Protein AF-A0A6U6EDE9-F1 (afdb_monomer)

Organism: NCBI:txid265563

InterPro domains:
  IPR000719 Protein kinase domain [PS50011] (1-138)
  IPR011009 Protein kinase-like domain superfamily [SSF56112] (24-137)

Sequence (138 aa):
MDYVVPTNPVIKAEELHDEDGVDNKNGMSPAEKLDLALTAAEGLAELHGFEDGVIVHDDIDLGQFLRTPSGQVKLNDFNRAKPMLWDPEEQKYCKYYNGGIGGKVRAPEEYTDPPGVLNEKMDIFAMGNMFYGILTGL

Secondary structure (DSSP, 8-state):
-----TT-S---GGGS--TTS----S---HHHHHHHHHHHHHHHHHHHT-TT--EE-S--SGGGEEE-TTS-EEE--GGG-EEPPEETTTTEEPPB--SS---SS--GGGG-SS---B-THHHHHHHHHHHHHHHH--

Radius of gyration: 16.73 Å; Cα contacts (8 Å, |Δi|>4): 186; chains: 1; bounding box: 44×26×52 Å

Nearest PDB structures (foldseek):
  8peh-assembly1_B  TM=8.544E-01  e=6.305E-05  Lotus japonicus
  8s79-assembly2_B  TM=8.894E-01  e=3.560E-04  Lotus japonicus
  6cth-assembly1_A  TM=8.640E-01  e=5.229E-04  Theobroma cacao
  6ziw-assembly1_I  TM=8.841E-01  e=1.203E-03  Homo sapiens
  6ruu-assembly1_B  TM=7.620E-01  e=3.147E-03  Homo sapiens

Solvent-accessible surface area (backbone atoms only — not comparable to full-atom values): 8324 Å² total; per-residue (Å²): 134,82,77,65,52,70,54,77,76,79,47,51,84,85,70,42,74,40,89,92,45,92,42,56,69,47,81,66,52,74,67,56,44,48,51,51,53,49,50,51,54,53,52,49,48,50,33,54,60,33,91,92,41,41,34,29,52,74,66,52,46,63,81,29,42,45,56,45,97,90,66,51,73,42,86,54,77,64,87,60,42,41,73,46,50,75,34,85,88,78,73,43,70,50,58,46,83,80,83,83,84,82,72,93,42,66,36,72,51,73,74,39,86,79,67,40,75,40,61,61,64,42,40,56,44,6,45,52,48,36,50,49,24,65,68,50,28,80

Mean predicted aligned error: 6.65 Å

Foldseek 3Di:
DDWDLLQPPPADPVRQPQPVHQRADSPDDPVLLVQQLVQLVVVLCCQCVPPVFRKAQQDDASNQWTQDPVRHIHGHDSVQIDTFDADPVVRDTFFDADPDDDDDQFDPQNVDVVRRRDDNCRSVSSSVVRSVCSRRSD

pLDDT: mean 83.65, std 15.18, range [26.14, 98.19]

Structure (mmCIF, N/CA/C/O backbone):
data_AF-A0A6U6EDE9-F1
#
_entry.id   AF-A0A6U6EDE9-F1
#
loop_
_atom_site.group_PDB
_atom_site.id
_atom_site.type_symbol
_atom_site.label_atom_id
_atom_site.label_alt_id
_atom_site.label_comp_id
_atom_site.label_asym_id
_atom_site.label_entity_id
_atom_site.label_seq_id
_atom_site.pdbx_PDB_ins_code
_atom_site.Cartn_x
_atom_site.Cartn_y
_atom_site.Cartn_z
_atom_site.occupancy
_atom_site.B_iso_or_equiv
_atom_site.auth_seq_id
_atom_site.auth_comp_id
_atom_site.auth_asym_id
_atom_site.auth_atom_id
_atom_site.pdbx_PDB_model_num
ATOM 1 N N . MET A 1 1 ? -23.014 10.004 0.594 1.00 31.19 1 MET A N 1
ATOM 2 C CA . MET A 1 1 ? -22.042 8.901 0.458 1.00 31.19 1 MET A CA 1
ATOM 3 C C . MET A 1 1 ? -20.916 9.293 1.374 1.00 31.19 1 MET A C 1
ATOM 5 O O . MET A 1 1 ? -20.176 10.203 1.027 1.00 31.19 1 MET A O 1
ATOM 9 N N . ASP A 1 2 ? -20.886 8.705 2.561 1.00 26.14 2 ASP A N 1
ATOM 10 C CA . ASP A 1 2 ? -19.931 9.093 3.590 1.00 26.14 2 ASP A CA 1
ATOM 11 C C . ASP A 1 2 ? -18.756 8.126 3.493 1.00 26.14 2 ASP A C 1
ATOM 13 O O . ASP A 1 2 ? -18.860 6.956 3.857 1.00 26.14 2 ASP A O 1
ATOM 17 N N . TYR A 1 3 ? -17.665 8.597 2.895 1.00 33.06 3 TYR A N 1
ATOM 18 C CA . TYR A 1 3 ? -16.394 7.890 2.921 1.00 33.06 3 TYR A CA 1
ATOM 19 C C . TYR A 1 3 ? -15.783 8.130 4.301 1.00 33.06 3 TYR A C 1
ATOM 21 O O . TYR A 1 3 ? -15.403 9.253 4.628 1.00 33.06 3 TYR A O 1
ATOM 29 N N . VAL A 1 4 ? -15.746 7.094 5.135 1.00 36.97 4 VAL A N 1
ATOM 30 C CA . VAL A 1 4 ? -15.094 7.161 6.445 1.00 36.97 4 VAL A CA 1
ATOM 31 C C . VAL A 1 4 ? -13.633 6.788 6.243 1.00 36.97 4 VAL A C 1
ATOM 33 O O . VAL A 1 4 ? -13.322 5.629 5.979 1.00 36.97 4 VAL A O 1
ATOM 36 N N . VAL A 1 5 ? -12.746 7.778 6.346 1.00 47.03 5 VAL A N 1
ATOM 37 C CA . VAL A 1 5 ? -11.315 7.521 6.534 1.00 47.03 5 VAL A CA 1
ATOM 38 C C . VAL A 1 5 ? -11.170 6.878 7.918 1.00 47.03 5 VAL A C 1
ATOM 40 O O . VAL A 1 5 ? -11.650 7.481 8.882 1.00 47.03 5 VAL A O 1
ATOM 43 N N . PRO A 1 6 ? -10.555 5.686 8.049 1.00 47.34 6 PRO A N 1
ATOM 44 C CA . PRO A 1 6 ? -10.531 4.925 9.304 1.00 47.34 6 PRO A CA 1
ATOM 45 C C . PRO A 1 6 ? -9.938 5.655 10.525 1.00 47.34 6 PRO A C 1
ATOM 47 O O . PRO A 1 6 ? -10.086 5.176 11.643 1.00 47.34 6 PRO A O 1
ATOM 50 N N . THR A 1 7 ? -9.277 6.799 10.332 1.00 50.44 7 THR A N 1
ATOM 51 C CA . THR A 1 7 ? -8.484 7.506 11.352 1.00 50.44 7 THR A CA 1
ATOM 52 C C . THR A 1 7 ? -8.862 8.978 11.541 1.00 50.44 7 THR A C 1
ATOM 54 O O . THR A 1 7 ? -8.003 9.799 11.842 1.00 50.44 7 THR A O 1
ATOM 57 N N . ASN A 1 8 ? -10.127 9.369 11.348 1.00 48.78 8 ASN A N 1
ATOM 58 C CA . ASN A 1 8 ? -10.558 10.745 11.641 1.00 48.78 8 ASN A CA 1
ATOM 59 C C . ASN A 1 8 ? -11.332 10.826 12.976 1.00 48.78 8 ASN A C 1
ATOM 61 O O . ASN A 1 8 ? -12.399 10.211 13.065 1.00 48.78 8 ASN A O 1
ATOM 65 N N . PRO A 1 9 ? -10.878 11.608 13.983 1.00 53.94 9 PRO A N 1
ATOM 66 C CA . PRO A 1 9 ? -9.697 12.489 13.999 1.00 53.94 9 PRO A CA 1
ATOM 67 C C . PRO A 1 9 ? -8.366 11.738 14.071 1.00 53.94 9 PRO A C 1
ATOM 69 O O . PRO A 1 9 ? -8.308 10.654 14.631 1.00 53.94 9 PRO A O 1
ATOM 72 N N . VAL A 1 10 ? -7.306 12.347 13.520 1.00 59.50 10 VAL A N 1
ATOM 73 C CA . VAL A 1 10 ? -5.921 11.868 13.662 1.00 59.50 10 VAL A CA 1
ATOM 74 C C . VAL A 1 10 ? -5.518 12.053 15.119 1.00 59.50 10 VAL A C 1
ATOM 76 O O . VAL A 1 10 ? -5.407 13.190 15.583 1.00 59.50 10 VAL A O 1
ATOM 79 N N . ILE A 1 11 ? -5.333 10.944 15.821 1.00 63.22 11 ILE A N 1
ATOM 80 C CA . ILE A 1 11 ? -5.032 10.911 17.251 1.00 63.22 11 ILE A CA 1
ATOM 81 C C . ILE A 1 11 ? -3.521 10.976 17.414 1.00 63.22 11 ILE A C 1
ATOM 83 O O . ILE A 1 11 ? -2.770 10.344 16.672 1.00 63.22 11 ILE A O 1
ATOM 87 N N . LYS A 1 12 ? -3.046 11.805 18.338 1.00 67.94 12 LYS A N 1
ATOM 88 C CA . LYS A 1 12 ? -1.612 11.900 18.618 1.00 67.94 12 LYS A CA 1
ATOM 89 C C . LYS A 1 12 ? -1.166 10.746 19.509 1.00 67.94 12 LYS A C 1
ATOM 91 O O . LYS A 1 12 ? -1.952 10.218 20.289 1.00 67.94 12 LYS A O 1
ATOM 96 N N . ALA A 1 13 ? 0.123 10.410 19.458 1.00 68.56 13 ALA A N 1
ATOM 97 C CA . ALA A 1 13 ? 0.716 9.401 20.340 1.00 68.56 13 ALA A CA 1
ATOM 98 C C . ALA A 1 13 ? 0.399 9.664 21.821 1.00 68.56 13 ALA A C 1
ATOM 100 O O . ALA A 1 13 ? 0.076 8.742 22.559 1.00 68.56 13 ALA A O 1
ATOM 101 N N . GLU A 1 14 ? 0.401 10.932 22.239 1.00 71.75 14 GLU A N 1
ATOM 102 C CA . GLU A 1 14 ? 0.127 11.321 23.626 1.00 71.75 14 GLU A CA 1
ATOM 103 C C . GLU A 1 14 ? -1.353 11.165 24.029 1.00 71.75 14 GLU A C 1
ATOM 105 O O . GLU A 1 14 ? -1.677 11.199 25.215 1.00 71.75 14 GLU A O 1
ATOM 110 N N . GLU A 1 15 ? -2.252 11.009 23.055 1.00 70.44 15 GLU A N 1
ATOM 111 C CA . GLU A 1 15 ? -3.704 10.889 23.239 1.00 70.44 15 GLU A CA 1
ATOM 112 C C . GLU A 1 15 ? -4.173 9.421 23.282 1.00 70.44 15 GLU A C 1
ATOM 114 O O . GLU A 1 15 ? -5.347 9.159 23.560 1.00 70.44 15 GLU A O 1
ATOM 119 N N . LEU A 1 16 ? -3.275 8.454 23.039 1.00 68.88 16 LEU A N 1
ATOM 120 C CA . LEU A 1 16 ? -3.589 7.034 23.217 1.00 68.88 16 LEU A CA 1
ATOM 121 C C . LEU A 1 16 ? -3.835 6.693 24.686 1.00 68.88 16 LEU A C 1
ATOM 123 O O . LEU A 1 16 ? -4.716 5.891 24.964 1.00 68.88 16 LEU A O 1
ATOM 127 N N . HIS A 1 17 ? -3.114 7.338 25.612 1.00 72.06 17 HIS A N 1
ATOM 128 C CA . HIS A 1 17 ? -3.173 7.048 27.051 1.00 72.06 17 HIS A CA 1
ATOM 129 C C . HIS A 1 17 ? -2.964 5.551 27.374 1.00 72.06 17 HIS A C 1
ATOM 131 O O . HIS A 1 17 ? -3.607 5.006 28.267 1.00 72.06 17 HIS A O 1
ATOM 137 N N . ASP A 1 18 ? -2.056 4.886 26.655 1.00 72.06 18 ASP A N 1
ATOM 138 C CA . ASP A 1 18 ? -1.835 3.435 26.669 1.00 72.06 18 ASP A CA 1
ATOM 139 C C . ASP A 1 18 ? -0.738 2.968 27.651 1.00 72.06 18 ASP A C 1
ATOM 141 O O . ASP A 1 18 ? -0.182 1.878 27.500 1.00 72.06 18 ASP A O 1
ATOM 145 N N . GLU A 1 19 ? -0.442 3.764 28.690 1.00 76.50 19 GLU A N 1
ATOM 146 C CA . GLU A 1 19 ? 0.614 3.486 29.685 1.00 76.50 19 GLU A CA 1
ATOM 147 C C . GLU A 1 19 ? 0.437 2.125 30.388 1.00 76.50 19 GLU A C 1
ATOM 149 O O . GLU A 1 19 ? 1.420 1.440 30.681 1.00 76.50 19 GLU A O 1
ATOM 154 N N . ASP A 1 20 ? -0.816 1.713 30.608 1.00 78.38 20 ASP A N 1
ATOM 155 C CA . ASP A 1 20 ? -1.188 0.460 31.278 1.00 78.38 20 ASP A CA 1
ATOM 156 C C . ASP A 1 20 ? -1.596 -0.663 30.295 1.00 78.38 20 ASP A C 1
ATOM 158 O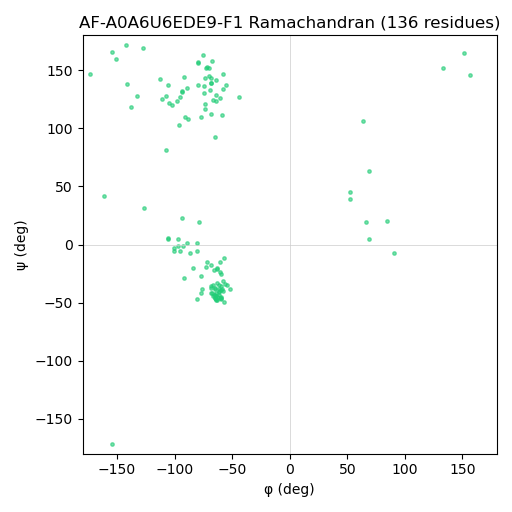 O . ASP A 1 20 ? -1.891 -1.789 30.712 1.00 78.38 20 ASP A O 1
ATOM 162 N N . GLY A 1 21 ? -1.625 -0.384 28.986 1.00 70.12 21 GLY A N 1
ATOM 163 C CA . GLY A 1 21 ? -2.029 -1.323 27.937 1.00 70.12 21 GLY A CA 1
ATOM 164 C C . GLY A 1 21 ? -2.637 -0.643 26.708 1.00 70.12 21 GLY A C 1
ATOM 165 O O . GLY A 1 21 ? -3.036 0.512 26.765 1.00 70.12 21 GLY A O 1
ATOM 166 N N . VAL A 1 22 ? -2.743 -1.379 25.593 1.00 69.69 22 VAL A N 1
ATOM 167 C CA . VAL A 1 22 ? -3.234 -0.845 24.307 1.00 69.69 22 VAL A CA 1
ATOM 168 C C . VAL A 1 22 ? -4.658 -0.291 24.441 1.00 69.69 22 VAL A C 1
ATOM 170 O O . VAL A 1 22 ? -5.618 -1.053 24.567 1.00 69.69 22 VAL A O 1
ATOM 173 N N . ASP A 1 23 ? -4.791 1.027 24.329 1.00 71.31 23 ASP A N 1
ATOM 174 C CA . ASP A 1 23 ? -6.061 1.753 24.314 1.00 71.31 23 ASP A CA 1
ATOM 175 C C . ASP A 1 23 ? -6.338 2.257 22.892 1.00 71.31 23 ASP A C 1
ATOM 177 O O . ASP A 1 23 ? -6.031 3.384 22.505 1.00 71.31 23 ASP A O 1
ATOM 181 N N . ASN A 1 24 ? -6.859 1.351 22.060 1.00 72.50 24 ASN A N 1
ATOM 182 C CA . ASN A 1 24 ? -7.076 1.640 20.652 1.00 72.50 24 ASN A CA 1
ATOM 183 C C . ASN A 1 24 ? -8.268 2.587 20.450 1.00 72.50 24 ASN A C 1
ATOM 185 O O . ASN A 1 24 ? -9.416 2.250 20.752 1.00 72.50 24 ASN A O 1
ATOM 189 N N . LYS A 1 25 ? -7.990 3.738 19.839 1.00 70.81 25 LYS A N 1
ATOM 190 C CA . LYS A 1 25 ? -8.957 4.822 19.662 1.00 70.81 25 LYS A CA 1
ATOM 191 C C . LYS A 1 25 ? -9.662 4.874 18.299 1.00 70.81 25 LYS A C 1
ATOM 193 O O . LYS A 1 25 ? -10.527 5.724 18.111 1.00 70.81 25 LYS A O 1
ATOM 198 N N . ASN A 1 26 ? -9.354 3.976 17.358 1.00 76.75 26 ASN A N 1
ATOM 199 C CA . ASN A 1 26 ? -9.949 4.010 16.011 1.00 76.75 26 ASN A CA 1
ATOM 200 C C . ASN A 1 26 ? -11.358 3.394 15.927 1.00 76.75 26 ASN A C 1
ATOM 202 O O . ASN A 1 26 ? -11.999 3.447 14.880 1.00 76.75 26 ASN A O 1
ATOM 206 N N . GLY A 1 27 ? -11.857 2.803 17.018 1.00 79.56 27 GLY A N 1
ATOM 207 C CA . GLY A 1 27 ? -13.216 2.258 17.096 1.00 79.56 27 GLY A CA 1
ATOM 208 C C . GLY A 1 27 ? -13.467 1.013 16.236 1.00 79.56 27 GLY A C 1
ATOM 209 O O . GLY A 1 27 ? -14.598 0.531 16.201 1.00 79.56 27 GLY A O 1
ATOM 210 N N . MET A 1 28 ? -12.445 0.465 15.569 1.00 83.19 28 MET A N 1
ATOM 211 C CA . MET A 1 28 ? -12.576 -0.742 14.755 1.00 83.19 28 MET A CA 1
ATOM 212 C C . MET A 1 28 ? -12.575 -1.996 15.633 1.00 83.19 28 MET A C 1
ATOM 214 O O . MET A 1 28 ? -11.737 -2.166 16.528 1.00 83.19 28 MET A O 1
ATOM 218 N N . SER A 1 29 ? -13.470 -2.935 15.329 1.00 87.69 29 SER A N 1
ATOM 219 C CA . SER A 1 29 ? -13.418 -4.277 15.911 1.00 87.69 29 SER A CA 1
ATOM 220 C C . SER A 1 29 ? -12.181 -5.053 15.421 1.00 87.69 29 SER A C 1
ATOM 222 O O . SER A 1 29 ? -11.654 -4.764 14.344 1.00 87.69 29 SER A O 1
ATOM 224 N N . PRO A 1 30 ? -11.716 -6.091 16.146 1.00 89.69 30 PRO A N 1
ATOM 225 C CA . PRO A 1 30 ? -10.622 -6.942 15.668 1.00 89.69 30 PRO A CA 1
ATOM 226 C C . PRO A 1 30 ? -10.866 -7.543 14.276 1.00 89.69 30 PRO A C 1
ATOM 228 O O . PRO A 1 30 ? -9.932 -7.672 13.491 1.00 89.69 30 PRO A O 1
ATOM 231 N N . ALA A 1 31 ? -12.122 -7.871 13.956 1.00 91.38 31 ALA A N 1
ATOM 232 C CA . ALA A 1 31 ? -12.498 -8.396 12.647 1.00 91.38 31 ALA A CA 1
ATOM 233 C C . ALA A 1 31 ? -12.335 -7.348 11.536 1.00 91.38 31 ALA A C 1
ATOM 235 O O . ALA A 1 31 ? -11.803 -7.666 10.481 1.00 91.38 31 ALA A O 1
ATOM 236 N N . GLU A 1 32 ? -12.728 -6.096 11.780 1.00 88.25 32 GLU A N 1
ATOM 237 C CA . GLU A 1 32 ? -12.558 -5.011 10.802 1.00 88.25 32 GLU A CA 1
ATOM 238 C C . GLU A 1 32 ? -11.089 -4.650 10.585 1.00 88.25 32 GLU A C 1
ATOM 240 O O . GLU A 1 32 ? -10.684 -4.356 9.464 1.00 88.25 32 GLU A O 1
ATOM 245 N N . LYS A 1 33 ? -10.276 -4.706 11.646 1.00 89.62 33 LYS A N 1
ATOM 246 C CA . LYS A 1 33 ? -8.822 -4.520 11.547 1.00 89.62 33 LYS A CA 1
ATOM 247 C C . LYS A 1 33 ? -8.186 -5.597 10.677 1.00 89.62 33 LYS A C 1
ATOM 249 O O . LYS A 1 33 ? -7.361 -5.284 9.824 1.00 89.62 33 LYS A O 1
ATOM 254 N N . LEU A 1 34 ? -8.586 -6.852 10.888 1.00 93.25 34 LEU A N 1
ATOM 255 C CA . LEU A 1 34 ? -8.112 -7.980 10.095 1.00 93.25 34 LEU A CA 1
ATOM 256 C C . LEU A 1 34 ? -8.558 -7.872 8.632 1.00 93.25 34 LEU A C 1
ATOM 258 O O . LEU A 1 34 ? -7.737 -8.089 7.752 1.00 93.25 34 LEU A O 1
ATOM 262 N N . ASP A 1 35 ? -9.815 -7.504 8.377 1.00 91.88 35 ASP A N 1
ATOM 263 C CA . ASP A 1 35 ? -10.362 -7.324 7.024 1.00 91.88 35 ASP A CA 1
ATOM 264 C C . ASP A 1 35 ? -9.600 -6.245 6.236 1.00 91.88 35 ASP A C 1
ATOM 266 O O . ASP A 1 35 ? -9.175 -6.473 5.102 1.00 91.88 35 ASP A O 1
ATOM 270 N N . LEU A 1 36 ? -9.334 -5.094 6.865 1.00 91.69 36 LEU A N 1
ATOM 271 C CA . LEU A 1 36 ? -8.544 -4.015 6.267 1.00 91.69 36 LEU A CA 1
ATOM 272 C C . LEU A 1 36 ? -7.087 -4.435 6.018 1.00 91.69 36 LEU A C 1
ATOM 274 O O . LEU A 1 36 ? -6.558 -4.198 4.932 1.00 91.69 36 LEU A O 1
ATOM 278 N N . ALA A 1 37 ? -6.444 -5.076 6.998 1.00 94.12 37 ALA A N 1
ATOM 279 C CA . ALA A 1 37 ? -5.062 -5.530 6.863 1.00 94.12 37 ALA A CA 1
ATOM 280 C C . ALA A 1 37 ? -4.907 -6.600 5.770 1.00 94.12 37 ALA A C 1
ATOM 282 O O . ALA A 1 37 ? -3.968 -6.541 4.976 1.00 94.12 37 ALA A O 1
ATOM 283 N N . LEU A 1 38 ? -5.849 -7.545 5.701 1.00 95.75 38 LEU A N 1
ATOM 284 C CA . LEU A 1 38 ? -5.889 -8.573 4.667 1.00 95.75 38 LEU A CA 1
ATOM 285 C C . LEU A 1 38 ? -6.097 -7.949 3.286 1.00 95.75 38 LEU A C 1
ATOM 287 O O . LEU A 1 38 ? -5.324 -8.233 2.379 1.00 95.75 38 LEU A O 1
ATOM 291 N N . THR A 1 39 ? -7.064 -7.039 3.150 1.00 94.31 39 THR A N 1
ATOM 292 C CA . THR A 1 39 ? -7.335 -6.344 1.882 1.00 94.31 39 THR A CA 1
ATOM 293 C C . THR A 1 39 ? -6.108 -5.580 1.378 1.00 94.31 39 THR A C 1
ATOM 295 O O . THR A 1 39 ? -5.824 -5.585 0.182 1.00 94.31 39 THR A O 1
ATOM 298 N N . ALA A 1 40 ? -5.356 -4.930 2.272 1.00 94.12 40 ALA A N 1
ATOM 299 C CA . ALA A 1 40 ? -4.116 -4.251 1.906 1.00 94.12 40 ALA A CA 1
ATOM 300 C C . ALA A 1 40 ? -3.041 -5.228 1.413 1.00 94.12 40 ALA A C 1
ATOM 302 O O . ALA A 1 40 ? -2.430 -4.991 0.372 1.00 94.12 40 ALA A O 1
ATOM 303 N N . ALA A 1 41 ? -2.848 -6.342 2.125 1.00 97.00 41 ALA A N 1
ATOM 304 C CA . ALA A 1 41 ? -1.877 -7.360 1.744 1.00 97.00 41 ALA A CA 1
ATOM 305 C C . ALA A 1 41 ? -2.233 -8.029 0.406 1.00 97.00 41 ALA A C 1
ATOM 307 O O . ALA A 1 41 ? -1.361 -8.188 -0.443 1.00 97.00 41 ALA A O 1
ATOM 308 N N . GLU A 1 42 ? -3.502 -8.385 0.196 1.00 97.69 42 GLU A N 1
ATOM 309 C CA . GLU A 1 42 ? -3.990 -8.976 -1.055 1.00 97.69 42 GLU A CA 1
ATOM 310 C C . GLU A 1 42 ? -3.896 -7.987 -2.220 1.00 97.69 42 GLU A C 1
ATOM 312 O O . GLU A 1 42 ? -3.422 -8.351 -3.292 1.00 97.69 42 GLU A O 1
ATOM 317 N N . GLY A 1 43 ? -4.274 -6.723 -2.003 1.00 96.94 43 GLY A N 1
ATOM 318 C CA . GLY A 1 43 ? -4.149 -5.675 -3.015 1.00 96.94 43 GLY A CA 1
ATOM 319 C C . GLY A 1 43 ? -2.701 -5.466 -3.456 1.00 96.94 43 GLY A C 1
ATOM 320 O O . GLY A 1 43 ? -2.427 -5.418 -4.651 1.00 96.94 43 GLY A O 1
ATOM 321 N N . LEU A 1 44 ? -1.758 -5.403 -2.513 1.00 97.88 44 LEU A N 1
ATOM 322 C CA . LEU A 1 44 ? -0.335 -5.303 -2.844 1.00 97.88 44 LEU A CA 1
ATOM 323 C C . LEU A 1 44 ? 0.211 -6.575 -3.492 1.00 97.88 44 LEU A C 1
ATOM 325 O O . LEU A 1 44 ? 1.012 -6.475 -4.416 1.00 97.88 44 LEU A O 1
ATOM 329 N N . ALA A 1 45 ? -0.230 -7.757 -3.058 1.00 98.19 45 ALA A N 1
ATOM 330 C CA . ALA A 1 45 ? 0.156 -9.014 -3.690 1.00 98.19 45 ALA A CA 1
ATOM 331 C C . ALA A 1 45 ? -0.292 -9.070 -5.159 1.00 98.19 45 ALA A C 1
ATOM 333 O O . ALA A 1 45 ? 0.488 -9.506 -6.003 1.00 98.19 45 ALA A O 1
ATOM 334 N N . GLU A 1 46 ? -1.494 -8.578 -5.470 1.00 97.94 46 GLU A N 1
ATOM 335 C CA . GLU A 1 46 ? -1.995 -8.473 -6.843 1.00 97.94 46 GLU A CA 1
ATOM 336 C C . GLU A 1 46 ? -1.143 -7.508 -7.681 1.00 97.94 46 GLU A C 1
ATOM 338 O O . GLU A 1 46 ? -0.716 -7.854 -8.777 1.00 97.94 46 GLU A O 1
ATOM 343 N N . LEU A 1 47 ? -0.827 -6.316 -7.157 1.00 98.06 47 LEU A N 1
ATOM 344 C CA . LEU A 1 47 ? -0.012 -5.326 -7.875 1.00 98.06 47 LEU A CA 1
ATOM 345 C C . LEU A 1 47 ? 1.433 -5.793 -8.088 1.00 98.06 47 LEU A C 1
ATOM 347 O O . LEU A 1 47 ? 1.996 -5.640 -9.173 1.00 98.06 47 LEU A O 1
ATOM 351 N N . HIS A 1 48 ? 2.051 -6.363 -7.054 1.00 98.06 48 HIS A N 1
ATOM 352 C CA . HIS A 1 48 ? 3.449 -6.796 -7.094 1.00 98.06 48 HIS A CA 1
ATOM 353 C C . HIS A 1 48 ? 3.623 -8.113 -7.853 1.00 98.06 48 HIS A C 1
ATOM 355 O O . HIS A 1 48 ? 4.703 -8.373 -8.377 1.00 98.06 48 HIS A O 1
ATOM 361 N N . GLY A 1 49 ? 2.584 -8.949 -7.887 1.00 97.00 49 GLY A N 1
ATOM 362 C CA . GLY A 1 49 ? 2.550 -10.235 -8.579 1.00 97.00 49 GLY A CA 1
ATOM 363 C C . GLY A 1 49 ? 1.916 -10.190 -9.969 1.00 97.00 49 GLY A C 1
ATOM 364 O O . GLY A 1 49 ? 1.752 -11.251 -10.570 1.00 97.00 49 GLY A O 1
ATOM 365 N N . PHE A 1 50 ? 1.550 -9.006 -10.467 1.00 97.00 50 PHE A N 1
ATOM 366 C CA . PHE A 1 50 ? 0.870 -8.856 -11.748 1.00 97.00 50 PHE A CA 1
ATOM 367 C C . PHE A 1 50 ? 1.699 -9.446 -12.900 1.00 97.00 50 PHE A C 1
ATOM 369 O O . PHE A 1 50 ? 2.909 -9.225 -13.001 1.00 97.00 50 PHE A O 1
ATOM 376 N N . GLU A 1 51 ? 1.041 -10.223 -13.765 1.00 94.06 51 GLU A N 1
ATOM 377 C CA . GLU A 1 51 ? 1.712 -11.112 -14.724 1.00 94.06 51 GLU A CA 1
ATOM 378 C C . GLU A 1 51 ? 2.579 -10.376 -15.756 1.00 94.06 51 GLU A C 1
ATOM 380 O O . GLU A 1 51 ? 3.642 -10.871 -16.132 1.00 94.06 51 GLU A O 1
ATOM 385 N N . ASP A 1 52 ? 2.165 -9.171 -16.153 1.00 93.06 52 ASP A N 1
ATOM 386 C CA . ASP A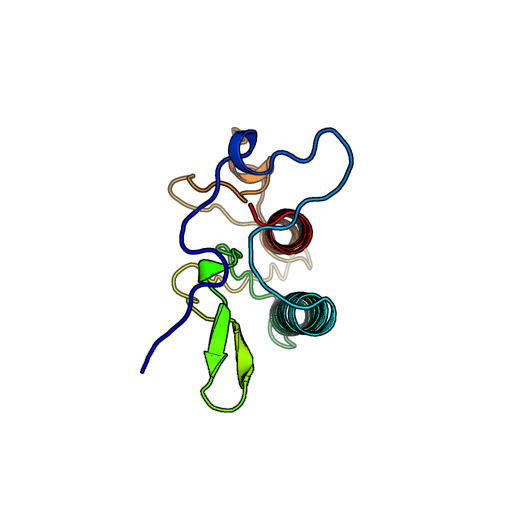 1 52 ? 2.851 -8.371 -17.173 1.00 93.06 52 ASP A CA 1
ATOM 387 C C . ASP A 1 52 ? 3.887 -7.395 -16.593 1.00 93.06 52 ASP A C 1
ATOM 389 O O . ASP A 1 52 ? 4.538 -6.657 -17.339 1.00 93.06 52 ASP A O 1
ATOM 393 N N . GLY A 1 53 ? 4.049 -7.345 -15.270 1.00 93.94 53 GLY A N 1
ATOM 394 C CA . GLY A 1 53 ? 4.983 -6.412 -14.655 1.00 93.94 53 GLY A CA 1
ATOM 395 C C . GLY A 1 53 ? 4.658 -6.074 -13.212 1.00 93.94 53 GLY A C 1
ATOM 396 O O . GLY A 1 53 ? 3.499 -5.903 -12.856 1.00 93.94 53 GLY A O 1
ATOM 397 N N . VAL A 1 54 ? 5.692 -5.866 -12.397 1.00 97.31 54 VAL A N 1
ATOM 398 C CA . VAL A 1 54 ? 5.529 -5.356 -11.028 1.00 97.31 54 VAL A CA 1
ATOM 399 C C . VAL A 1 54 ? 4.958 -3.938 -11.073 1.00 97.31 54 VAL A C 1
ATOM 401 O O . VAL A 1 54 ? 5.557 -3.042 -11.670 1.00 97.31 54 VAL A O 1
ATOM 404 N N . ILE A 1 55 ? 3.830 -3.716 -10.403 1.00 97.56 55 ILE A N 1
ATOM 405 C CA . ILE A 1 55 ? 3.225 -2.394 -10.227 1.00 97.56 55 ILE A CA 1
ATOM 406 C C . ILE A 1 55 ? 3.478 -1.940 -8.791 1.00 97.56 55 ILE A C 1
ATOM 408 O O . ILE A 1 55 ? 3.071 -2.607 -7.849 1.00 97.56 55 ILE A O 1
ATOM 412 N N . VAL A 1 56 ? 4.130 -0.793 -8.612 1.00 96.50 56 VAL A N 1
ATOM 413 C CA . VAL A 1 56 ? 4.313 -0.164 -7.295 1.00 96.50 56 VAL A CA 1
ATOM 414 C C . VAL A 1 56 ? 3.194 0.845 -7.071 1.00 96.50 56 VAL A C 1
ATOM 416 O O . VAL A 1 56 ? 2.922 1.638 -7.972 1.00 96.50 56 VAL A O 1
ATOM 419 N N . HIS A 1 57 ? 2.539 0.832 -5.909 1.00 96.19 57 HIS A N 1
ATOM 420 C CA . HIS A 1 57 ? 1.485 1.798 -5.582 1.00 96.19 57 HIS A CA 1
ATOM 421 C C . HIS A 1 57 ? 2.066 3.165 -5.200 1.00 96.19 57 HIS A C 1
ATOM 423 O O . HIS A 1 57 ? 1.561 4.193 -5.648 1.00 96.19 57 HIS A O 1
ATOM 429 N N . ASP A 1 58 ? 3.147 3.172 -4.409 1.00 93.62 58 ASP A N 1
ATOM 430 C CA . ASP A 1 58 ? 3.956 4.352 -4.059 1.00 93.62 58 ASP A CA 1
ATOM 431 C C . ASP A 1 58 ? 3.231 5.407 -3.189 1.00 93.62 58 ASP A C 1
ATOM 433 O O . ASP A 1 58 ? 3.627 6.581 -3.109 1.00 93.62 58 ASP A O 1
ATOM 437 N N . ASP A 1 59 ? 2.148 4.986 -2.528 1.00 91.94 59 ASP A N 1
ATOM 438 C CA . ASP A 1 59 ? 1.372 5.828 -1.605 1.00 91.94 59 ASP A CA 1
ATOM 439 C C . ASP A 1 59 ? 0.488 5.021 -0.642 1.00 91.94 59 ASP A C 1
ATOM 441 O O . ASP A 1 59 ? -0.677 5.332 -0.438 1.00 91.94 59 ASP A O 1
ATOM 445 N N . ILE A 1 60 ? 0.993 3.922 -0.082 1.00 93.44 60 ILE A N 1
ATOM 446 C CA . ILE A 1 60 ? 0.192 3.099 0.836 1.00 93.44 60 ILE A CA 1
ATOM 447 C C . ILE A 1 60 ? 0.025 3.792 2.191 1.00 93.44 60 ILE A C 1
ATOM 449 O O . ILE A 1 60 ? 0.992 3.967 2.923 1.00 93.44 60 ILE A O 1
ATOM 453 N N . ASP A 1 61 ? -1.218 4.127 2.536 1.00 89.31 61 ASP A N 1
ATOM 454 C CA . ASP A 1 61 ? -1.652 4.648 3.838 1.00 89.31 61 ASP A CA 1
ATOM 455 C C . ASP A 1 61 ? -3.147 4.313 4.052 1.00 89.31 61 ASP A C 1
ATOM 457 O O . ASP A 1 61 ? -3.862 3.976 3.105 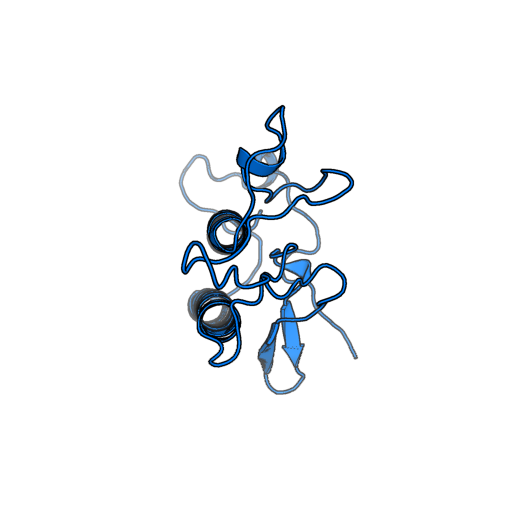1.00 89.31 61 ASP A O 1
ATOM 461 N N . LEU A 1 62 ? -3.659 4.444 5.278 1.00 86.88 62 LEU A N 1
ATOM 462 C CA . LEU A 1 62 ? -5.063 4.211 5.639 1.00 86.88 62 LEU A CA 1
ATOM 463 C C . LEU A 1 62 ? -6.039 5.089 4.853 1.00 86.88 62 LEU A C 1
ATOM 465 O O . LEU A 1 62 ? -7.155 4.657 4.563 1.00 86.88 62 LEU A O 1
ATOM 469 N N . GLY A 1 63 ? -5.614 6.297 4.474 1.00 86.38 63 GLY A N 1
ATOM 470 C CA . GLY A 1 63 ? -6.392 7.204 3.628 1.00 86.38 63 GLY A CA 1
ATOM 471 C C . GLY A 1 63 ? -6.669 6.658 2.225 1.00 86.38 63 GLY A C 1
ATOM 472 O O . GLY A 1 63 ? -7.633 7.084 1.589 1.00 86.38 63 GLY A O 1
ATOM 473 N N . GLN A 1 64 ? -5.883 5.681 1.766 1.00 90.62 64 GLN A N 1
ATOM 474 C CA . GLN A 1 64 ? -6.012 5.106 0.430 1.00 90.62 64 GLN A CA 1
ATOM 475 C C . GLN A 1 64 ? -6.966 3.915 0.354 1.00 90.62 64 GLN A C 1
ATOM 477 O O . GLN A 1 64 ? -7.171 3.358 -0.723 1.00 90.62 64 GLN A O 1
ATOM 482 N N . PHE A 1 65 ? -7.601 3.541 1.463 1.00 90.50 65 PHE A N 1
ATOM 483 C CA . PHE A 1 65 ? -8.589 2.473 1.489 1.00 90.50 65 PHE A CA 1
ATOM 484 C C . PHE A 1 65 ? -9.993 3.041 1.656 1.00 90.50 65 PHE A C 1
ATOM 486 O O . PHE A 1 65 ? -10.285 3.805 2.574 1.00 90.50 65 PHE A O 1
ATOM 493 N N . LEU A 1 66 ? -10.894 2.638 0.764 1.00 89.38 66 LEU A N 1
ATOM 494 C CA . LEU A 1 66 ? -12.295 3.036 0.795 1.00 89.38 66 LEU A CA 1
ATOM 495 C C . LEU A 1 66 ? -13.160 1.881 1.275 1.00 89.38 66 LEU A C 1
ATOM 497 O O . LEU A 1 66 ? -13.014 0.751 0.808 1.00 89.38 66 LEU A O 1
ATOM 501 N N . ARG A 1 67 ? -14.129 2.183 2.143 1.00 85.25 67 ARG A N 1
ATOM 502 C CA . ARG A 1 67 ? -15.189 1.243 2.508 1.00 85.25 67 ARG A CA 1
ATOM 503 C C . ARG A 1 67 ? -16.447 1.523 1.693 1.00 85.25 67 ARG A C 1
ATOM 505 O O . ARG A 1 67 ? -16.974 2.632 1.678 1.00 85.25 67 ARG A O 1
ATOM 512 N N . THR A 1 68 ? -16.922 0.506 0.993 1.00 87.38 68 THR A N 1
ATOM 513 C CA . THR A 1 68 ? -18.163 0.549 0.211 1.00 87.38 68 THR A CA 1
ATOM 514 C C . THR A 1 68 ? -19.400 0.480 1.122 1.00 87.38 68 THR A C 1
ATOM 516 O O . THR A 1 68 ? -19.298 0.012 2.259 1.00 87.38 68 THR A O 1
ATOM 519 N N . PRO A 1 69 ? -20.602 0.853 0.635 1.00 86.31 69 PRO A N 1
ATOM 520 C CA . PRO A 1 69 ? -21.844 0.707 1.405 1.00 86.31 69 PRO A CA 1
ATOM 521 C C . PRO A 1 69 ? -22.176 -0.736 1.812 1.00 86.31 69 PRO A C 1
ATOM 523 O O . PRO A 1 69 ? -22.869 -0.949 2.800 1.00 86.31 69 PRO A O 1
ATOM 526 N N . SER A 1 70 ? -21.690 -1.730 1.061 1.00 87.38 70 SER A N 1
ATOM 527 C CA . SER A 1 70 ? -21.822 -3.153 1.397 1.00 87.38 70 SER A CA 1
ATOM 528 C C . SER A 1 70 ? -20.787 -3.631 2.423 1.00 87.38 70 SER A C 1
ATOM 530 O O . SER A 1 70 ? -20.773 -4.809 2.766 1.00 87.38 70 SER A O 1
ATOM 532 N N . GLY A 1 71 ? -19.920 -2.739 2.908 1.00 83.00 71 GLY A N 1
ATOM 533 C CA . GLY A 1 71 ? -18.908 -3.020 3.921 1.00 83.00 71 GLY A CA 1
ATOM 534 C C . GLY A 1 71 ? -17.554 -3.473 3.375 1.00 83.00 71 GLY A C 1
ATOM 535 O O . GLY A 1 71 ? -16.615 -3.537 4.162 1.00 83.00 71 GLY A O 1
ATOM 536 N N . GLN A 1 72 ? -17.426 -3.726 2.065 1.00 87.56 72 GLN A N 1
ATOM 537 C CA . GLN A 1 72 ? -16.161 -4.148 1.445 1.00 87.56 72 GLN A CA 1
ATOM 538 C C . GLN A 1 72 ? -15.131 -3.022 1.455 1.00 87.56 72 GLN A C 1
ATOM 540 O O . GLN A 1 72 ? -15.478 -1.886 1.121 1.00 87.56 72 GLN A O 1
ATOM 545 N N . VAL A 1 73 ? -13.878 -3.359 1.743 1.00 89.12 73 VAL A N 1
ATOM 546 C CA . VAL A 1 73 ? -12.728 -2.458 1.641 1.00 89.12 73 VAL A CA 1
ATOM 547 C C . VAL A 1 73 ? -12.088 -2.577 0.252 1.00 89.12 73 VAL A C 1
ATOM 549 O O . VAL A 1 73 ? -12.080 -3.652 -0.347 1.00 89.12 73 VAL A O 1
ATOM 552 N N . LYS A 1 74 ? -11.591 -1.467 -0.302 1.00 91.19 74 LYS A N 1
ATOM 553 C CA . LYS A 1 74 ? -10.895 -1.423 -1.597 1.00 91.19 74 LYS A CA 1
ATOM 554 C C . LYS A 1 74 ? -9.721 -0.449 -1.558 1.00 91.19 74 LYS A C 1
ATOM 556 O O . LYS A 1 74 ? -9.879 0.657 -1.047 1.00 91.19 74 LYS A O 1
ATOM 561 N N . LEU A 1 75 ? -8.593 -0.847 -2.144 1.00 93.94 75 LEU A N 1
ATOM 562 C CA . LEU A 1 75 ? -7.450 0.031 -2.409 1.00 93.94 75 LEU A CA 1
ATOM 563 C C . LEU A 1 75 ? -7.805 1.064 -3.496 1.00 93.94 75 LEU A C 1
ATOM 565 O O . LEU A 1 75 ? -8.488 0.732 -4.469 1.00 93.94 75 LEU A O 1
ATOM 569 N N . ASN A 1 76 ? -7.371 2.309 -3.320 1.00 93.50 76 ASN A N 1
ATOM 570 C CA . ASN A 1 76 ? -7.683 3.458 -4.168 1.00 93.50 76 ASN A CA 1
ATOM 571 C C . ASN A 1 76 ? -6.460 4.389 -4.326 1.00 93.50 76 ASN A C 1
ATOM 573 O O . ASN A 1 76 ? -5.488 4.262 -3.599 1.00 93.50 76 ASN A O 1
ATOM 577 N N . ASP A 1 77 ? -6.568 5.380 -5.221 1.00 93.38 77 ASP A N 1
ATOM 578 C CA . ASP A 1 77 ? -5.595 6.471 -5.423 1.00 93.38 77 ASP A CA 1
ATOM 579 C C . ASP A 1 77 ? -4.249 6.043 -6.026 1.00 93.38 77 ASP A C 1
ATOM 581 O O . ASP A 1 77 ? -3.165 6.220 -5.478 1.00 93.38 77 ASP A O 1
ATOM 585 N N . PHE A 1 78 ? -4.331 5.537 -7.250 1.00 95.38 78 PHE A N 1
ATOM 586 C CA . PHE A 1 78 ? -3.183 5.113 -8.046 1.00 95.38 78 PHE A CA 1
ATOM 587 C C . PHE A 1 78 ? -2.439 6.284 -8.718 1.00 95.38 78 PHE A C 1
ATOM 589 O O . PHE A 1 78 ? -1.708 6.077 -9.684 1.00 95.38 78 PHE A O 1
ATOM 596 N N . ASN A 1 79 ? -2.603 7.527 -8.250 1.00 92.56 79 ASN A N 1
ATOM 597 C CA . ASN A 1 79 ? -2.008 8.704 -8.898 1.00 92.56 79 ASN A CA 1
ATOM 598 C C . ASN A 1 79 ? -0.470 8.715 -8.854 1.00 92.56 79 ASN A C 1
ATOM 600 O O . ASN A 1 79 ? 0.162 9.374 -9.683 1.00 92.56 79 ASN A O 1
ATOM 604 N N . ARG A 1 80 ? 0.134 7.989 -7.905 1.00 91.50 80 ARG A N 1
ATOM 605 C CA . ARG A 1 80 ? 1.590 7.784 -7.815 1.00 91.50 80 ARG A CA 1
ATOM 606 C C . ARG A 1 80 ? 2.050 6.428 -8.348 1.00 91.50 80 ARG A C 1
ATOM 608 O O . ARG A 1 80 ? 3.257 6.215 -8.453 1.00 91.50 80 ARG A O 1
ATOM 615 N N . ALA A 1 81 ? 1.117 5.550 -8.715 1.00 94.12 81 ALA A N 1
ATOM 616 C CA . ALA A 1 81 ? 1.441 4.183 -9.071 1.00 94.12 81 ALA A CA 1
ATOM 617 C C . ALA A 1 81 ? 2.326 4.116 -10.322 1.00 94.12 81 ALA A C 1
ATOM 619 O O . ALA A 1 81 ? 2.168 4.884 -11.278 1.00 94.12 81 ALA A O 1
ATOM 620 N N . LYS A 1 82 ? 3.277 3.183 -10.314 1.00 92.31 82 LYS A N 1
ATOM 621 C CA . LYS A 1 82 ? 4.309 3.040 -11.342 1.00 92.31 82 LYS A CA 1
ATOM 622 C C . LYS A 1 82 ? 4.511 1.569 -11.697 1.00 92.31 82 LYS A C 1
ATOM 624 O O . LYS A 1 82 ? 4.965 0.803 -10.848 1.00 92.31 82 LYS A O 1
ATOM 629 N N . PRO A 1 83 ? 4.267 1.174 -12.955 1.00 94.88 83 PRO A N 1
ATOM 630 C CA . PRO A 1 83 ? 4.801 -0.072 -13.485 1.00 94.88 83 PRO A CA 1
ATOM 631 C C . PRO A 1 83 ? 6.333 -0.005 -13.512 1.00 94.88 83 PRO A C 1
ATOM 633 O O . PRO A 1 83 ? 6.909 0.957 -14.030 1.00 94.88 83 PRO A O 1
ATOM 636 N N . MET A 1 84 ? 7.003 -1.012 -12.958 1.00 94.81 84 MET A N 1
ATOM 637 C CA . MET A 1 84 ? 8.455 -1.133 -13.047 1.00 94.81 84 MET A CA 1
ATOM 638 C C . MET A 1 84 ? 8.847 -1.581 -14.455 1.00 94.81 84 MET A C 1
ATOM 640 O O . MET A 1 84 ? 8.323 -2.561 -14.981 1.00 94.81 84 MET A O 1
ATOM 644 N N . LEU A 1 85 ? 9.796 -0.875 -15.069 1.00 94.19 85 LEU A N 1
ATOM 645 C CA . LEU A 1 85 ? 10.312 -1.251 -16.385 1.00 94.19 85 LEU A CA 1
ATOM 646 C C . LEU A 1 85 ? 11.205 -2.488 -16.264 1.00 94.19 85 LEU A C 1
ATOM 648 O O . LEU A 1 85 ? 11.943 -2.618 -15.293 1.00 94.19 85 LEU A O 1
ATOM 652 N N . TRP A 1 86 ? 11.160 -3.384 -17.246 1.00 95.19 86 TRP A N 1
ATOM 653 C CA . TRP A 1 86 ? 12.030 -4.559 -17.304 1.00 95.19 86 TRP A CA 1
ATOM 654 C C . TRP A 1 86 ? 13.278 -4.272 -18.142 1.00 95.19 86 TRP A C 1
ATOM 656 O O . TRP A 1 86 ? 13.166 -3.780 -19.265 1.00 95.19 86 TRP A O 1
ATOM 666 N N . ASP A 1 87 ? 14.454 -4.606 -17.611 1.00 95.62 87 ASP A N 1
ATOM 667 C CA . ASP A 1 87 ? 15.714 -4.595 -18.351 1.00 95.62 87 ASP A CA 1
ATOM 668 C C . ASP A 1 87 ? 15.955 -5.987 -18.972 1.00 95.62 87 ASP A C 1
ATOM 670 O O . ASP A 1 87 ? 16.218 -6.950 -18.239 1.00 95.62 87 ASP A O 1
ATOM 674 N N . PRO A 1 88 ? 15.862 -6.136 -20.309 1.00 95.94 88 PRO A N 1
ATOM 675 C CA . PRO A 1 88 ? 16.067 -7.422 -20.964 1.00 95.94 88 PRO A CA 1
ATOM 676 C C . PRO A 1 88 ? 17.536 -7.865 -20.994 1.00 95.94 88 PRO A C 1
ATOM 678 O O . PRO A 1 88 ? 17.783 -9.055 -21.182 1.00 95.94 88 PRO A O 1
ATOM 681 N N . GLU A 1 89 ? 18.505 -6.967 -20.818 1.00 97.38 89 GLU A N 1
ATOM 682 C CA . GLU A 1 89 ? 19.929 -7.317 -20.798 1.00 97.38 89 GLU A CA 1
ATOM 683 C C . GLU A 1 89 ? 20.318 -7.870 -19.425 1.00 97.38 89 GLU A C 1
ATOM 685 O O . GLU A 1 89 ? 20.915 -8.941 -19.319 1.00 97.38 89 GLU A O 1
ATOM 690 N N . GLU A 1 90 ? 19.896 -7.180 -18.366 1.00 95.56 90 GLU A N 1
ATOM 691 C CA . GLU A 1 90 ? 20.204 -7.538 -16.979 1.00 95.56 90 GLU A CA 1
ATOM 692 C C . GLU A 1 90 ? 19.221 -8.554 -16.371 1.00 95.56 90 GLU A C 1
ATOM 694 O O . GLU A 1 90 ? 19.446 -9.032 -15.257 1.00 95.56 90 GLU A O 1
ATOM 699 N N . GLN A 1 91 ? 18.132 -8.877 -17.082 1.00 95.44 91 GLN A N 1
ATOM 700 C CA . GLN A 1 91 ? 17.075 -9.799 -16.646 1.00 95.44 91 GLN A CA 1
ATOM 701 C C . GLN A 1 91 ? 16.518 -9.441 -15.257 1.00 95.44 91 GLN A C 1
ATOM 703 O O . GLN A 1 91 ? 16.356 -10.300 -14.384 1.00 95.44 91 GLN A O 1
ATOM 708 N N . LYS A 1 92 ? 16.251 -8.150 -15.031 1.00 93.69 92 LYS A N 1
ATOM 709 C CA . LYS A 1 92 ? 15.715 -7.633 -13.765 1.00 93.69 92 LYS A CA 1
ATOM 710 C C . LYS A 1 92 ? 14.872 -6.382 -13.985 1.00 93.69 92 LYS A C 1
ATOM 712 O O . LYS A 1 92 ? 15.031 -5.677 -14.977 1.00 93.69 92 LYS A O 1
ATOM 717 N N . TYR A 1 93 ? 14.013 -6.061 -13.021 1.00 94.31 93 TYR A N 1
ATOM 718 C CA . TYR A 1 93 ? 13.293 -4.791 -13.041 1.00 94.31 93 TYR A CA 1
ATOM 719 C C . TYR A 1 93 ? 14.233 -3.608 -12.782 1.00 94.31 93 TYR A C 1
ATOM 721 O O . TYR A 1 93 ? 15.019 -3.604 -11.827 1.00 94.31 93 TYR A O 1
ATOM 729 N N . CYS A 1 94 ? 14.102 -2.582 -13.619 1.00 92.31 94 CYS A N 1
ATOM 730 C CA . CYS A 1 94 ? 14.706 -1.278 -13.444 1.00 92.31 94 CYS A CA 1
ATOM 731 C C . CYS A 1 94 ? 14.193 -0.654 -12.154 1.00 92.31 94 CYS A C 1
ATOM 733 O O . CYS A 1 94 ? 12.995 -0.480 -11.929 1.00 92.31 94 CYS A O 1
ATOM 735 N N . LYS A 1 95 ? 15.141 -0.268 -11.320 1.00 90.62 95 LYS A N 1
ATOM 736 C CA . LYS A 1 95 ? 14.882 0.531 -10.136 1.00 90.62 95 LYS A CA 1
ATOM 737 C C . LYS A 1 95 ? 14.544 1.961 -10.553 1.00 90.62 95 LYS A C 1
ATOM 739 O O . LYS A 1 95 ? 14.990 2.414 -11.608 1.00 90.62 95 LYS A O 1
ATOM 744 N N . TYR A 1 96 ? 13.764 2.668 -9.744 1.00 87.06 96 TYR A N 1
ATOM 745 C CA . TYR A 1 96 ? 13.252 3.988 -10.117 1.00 87.06 96 TYR A CA 1
ATOM 746 C C . TYR A 1 96 ? 13.535 5.054 -9.058 1.00 87.06 96 TYR A C 1
ATOM 748 O O . TYR A 1 96 ? 13.975 4.760 -7.950 1.00 87.06 96 TYR A O 1
ATOM 756 N N . TYR A 1 97 ? 13.290 6.306 -9.441 1.00 83.62 97 TYR A N 1
ATOM 757 C CA . TYR A 1 97 ? 13.318 7.468 -8.562 1.00 83.62 97 TYR A CA 1
ATOM 758 C C . TYR A 1 97 ? 11.911 8.041 -8.418 1.00 83.62 97 TYR A C 1
ATOM 760 O O . TYR A 1 97 ? 11.151 8.101 -9.394 1.00 83.62 97 TYR A O 1
ATOM 768 N N . ASN A 1 98 ? 11.589 8.505 -7.215 1.00 76.00 98 ASN A N 1
ATOM 769 C CA . ASN A 1 98 ? 10.344 9.190 -6.936 1.00 76.00 98 ASN A CA 1
ATOM 770 C C . ASN A 1 98 ? 10.603 10.673 -6.648 1.00 76.00 98 ASN A C 1
ATOM 772 O O . ASN A 1 98 ? 11.420 11.016 -5.797 1.00 76.00 98 ASN A O 1
ATOM 776 N N . GLY A 1 99 ? 9.934 11.561 -7.384 1.00 66.44 99 GLY A N 1
ATOM 777 C CA . GLY A 1 99 ? 10.097 13.003 -7.208 1.00 66.44 99 GLY A CA 1
ATOM 778 C C . GLY A 1 99 ? 9.390 13.496 -5.946 1.00 66.44 99 GLY A C 1
ATOM 779 O O . GLY A 1 99 ? 8.243 13.124 -5.715 1.00 66.44 99 GLY A O 1
ATOM 780 N N . GLY A 1 100 ? 10.063 14.363 -5.177 1.00 62.62 100 GLY A N 1
ATOM 781 C CA . GLY A 1 100 ? 9.518 15.040 -3.993 1.00 62.62 100 GLY A CA 1
ATOM 782 C C . GLY A 1 100 ? 9.138 14.082 -2.860 1.00 62.62 100 GLY A C 1
ATOM 783 O O . GLY A 1 100 ? 8.115 13.409 -2.920 1.00 62.62 100 GLY A O 1
ATOM 784 N N . ILE A 1 101 ? 9.948 14.053 -1.804 1.00 67.06 101 ILE A N 1
ATOM 785 C CA . ILE A 1 101 ? 9.795 13.092 -0.709 1.00 67.06 101 ILE A CA 1
ATOM 786 C C . ILE A 1 101 ? 8.983 13.737 0.424 1.00 67.06 101 ILE A C 1
ATOM 788 O O . ILE A 1 101 ? 9.319 14.826 0.893 1.00 67.06 101 ILE A O 1
ATOM 792 N N . GLY A 1 102 ? 7.910 13.078 0.863 1.00 68.25 102 GLY A N 1
ATOM 793 C CA . GLY A 1 102 ? 7.048 13.530 1.956 1.00 68.25 102 GLY A CA 1
ATOM 794 C C . GLY A 1 102 ? 6.005 12.473 2.326 1.00 68.25 102 GLY A C 1
ATOM 795 O O . GLY A 1 102 ? 5.552 11.720 1.470 1.00 68.25 102 GLY A O 1
ATOM 796 N N . GLY A 1 103 ? 5.638 12.398 3.605 1.00 70.88 103 GLY A N 1
ATOM 797 C CA . GLY A 1 103 ? 4.677 11.415 4.120 1.00 70.88 103 GLY A CA 1
ATOM 798 C C . GLY A 1 103 ? 5.176 10.730 5.390 1.00 70.88 103 GLY A C 1
ATOM 799 O O . GLY A 1 103 ? 6.377 10.639 5.620 1.00 70.88 103 GLY A O 1
ATOM 800 N N . LYS A 1 104 ? 4.250 10.286 6.246 1.00 76.31 104 LYS A N 1
ATOM 801 C CA . LYS A 1 104 ? 4.570 9.724 7.574 1.00 76.31 104 LYS A CA 1
ATOM 802 C C . LYS A 1 104 ? 4.929 8.237 7.544 1.00 76.31 104 LYS A C 1
ATOM 804 O O . LYS A 1 104 ? 5.552 7.745 8.474 1.00 76.31 104 LYS A O 1
ATOM 809 N N . VAL A 1 105 ? 4.521 7.540 6.488 1.00 83.25 105 VAL A N 1
ATOM 810 C CA . VAL A 1 105 ? 4.602 6.075 6.350 1.00 83.25 105 VAL A CA 1
ATOM 811 C C . VAL A 1 105 ? 5.704 5.621 5.385 1.00 83.25 105 VAL A C 1
ATOM 813 O O . VAL A 1 105 ? 5.82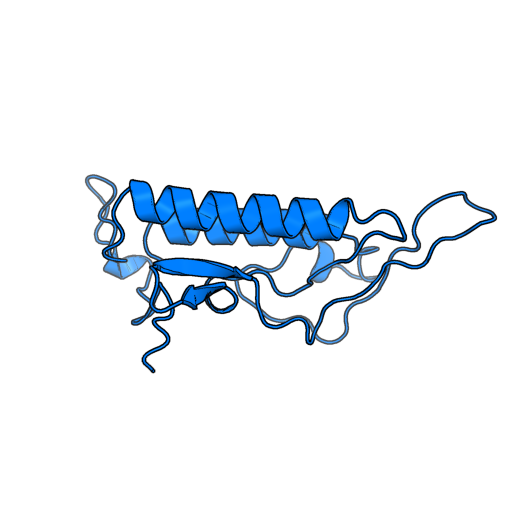8 4.433 5.103 1.00 83.25 105 VAL A O 1
ATOM 816 N N . ARG A 1 106 ? 6.501 6.571 4.888 1.00 87.25 106 ARG A N 1
ATOM 817 C CA . ARG A 1 106 ? 7.491 6.405 3.818 1.00 87.25 106 ARG A CA 1
ATOM 818 C C . ARG A 1 106 ? 8.679 5.540 4.248 1.00 87.25 106 ARG A C 1
ATOM 820 O O . ARG A 1 106 ? 9.132 5.618 5.391 1.00 87.25 106 ARG A O 1
ATOM 827 N N . ALA A 1 107 ? 9.187 4.739 3.319 1.00 90.25 107 ALA A N 1
ATOM 828 C CA . ALA A 1 107 ? 10.327 3.859 3.519 1.00 90.25 107 ALA A CA 1
ATOM 829 C C . ALA A 1 107 ? 11.644 4.646 3.660 1.00 90.25 107 ALA A C 1
ATOM 831 O O . ALA A 1 107 ? 11.813 5.683 3.014 1.00 90.25 107 ALA A O 1
ATOM 832 N N . PRO A 1 108 ? 12.607 4.194 4.487 1.00 88.75 108 PRO A N 1
ATOM 833 C CA . PRO A 1 108 ? 13.848 4.932 4.719 1.00 88.75 108 PRO A CA 1
ATOM 834 C C . PRO A 1 108 ? 14.667 5.173 3.445 1.00 88.75 108 PRO A C 1
ATOM 836 O O . PRO A 1 108 ? 15.274 6.234 3.293 1.00 88.75 108 PRO A O 1
ATOM 839 N N . GLU A 1 109 ? 14.675 4.215 2.515 1.00 88.12 109 GLU A N 1
ATOM 840 C CA . GLU A 1 109 ? 15.382 4.312 1.237 1.00 88.12 109 GLU A CA 1
ATOM 841 C C . GLU A 1 109 ? 14.892 5.473 0.361 1.00 88.12 109 GLU A C 1
ATOM 843 O O . GLU A 1 109 ? 15.683 6.004 -0.421 1.00 88.12 109 GLU A O 1
ATOM 848 N N . GLU A 1 110 ? 13.653 5.942 0.555 1.00 88.12 110 GLU A N 1
ATOM 849 C CA . GLU A 1 110 ? 13.094 7.106 -0.144 1.00 88.12 110 GLU A CA 1
ATOM 850 C C . GLU A 1 110 ? 13.840 8.406 0.177 1.00 88.12 110 GLU A C 1
ATOM 852 O O . GLU A 1 110 ? 13.785 9.345 -0.612 1.00 88.12 110 GLU A O 1
ATOM 857 N N . TYR A 1 111 ? 14.559 8.461 1.305 1.00 85.25 111 TYR A N 1
ATOM 858 C CA . TYR A 1 111 ? 15.269 9.648 1.798 1.00 85.25 111 TYR A CA 1
ATOM 859 C C . TYR A 1 111 ? 16.793 9.591 1.627 1.00 85.25 111 TYR A C 1
ATOM 861 O O . TYR A 1 111 ? 17.505 10.458 2.134 1.00 85.25 111 TYR A O 1
ATOM 869 N N . THR A 1 112 ? 17.317 8.566 0.959 1.00 80.44 112 THR A N 1
ATOM 870 C CA . THR A 1 112 ? 18.769 8.392 0.785 1.00 80.44 112 THR A CA 1
ATOM 871 C C . THR A 1 112 ? 19.339 9.273 -0.342 1.00 80.44 112 THR A C 1
ATOM 873 O O . THR A 1 112 ? 18.599 9.701 -1.223 1.00 80.44 112 THR A O 1
ATOM 876 N N . ASP A 1 113 ? 20.646 9.581 -0.307 1.00 67.06 113 ASP A N 1
ATOM 877 C CA . ASP A 1 113 ? 21.372 10.353 -1.339 1.00 67.06 113 ASP A CA 1
ATOM 878 C C . ASP A 1 113 ? 22.700 9.642 -1.727 1.00 67.06 113 ASP A C 1
ATOM 880 O O . ASP A 1 113 ? 23.479 9.316 -0.824 1.00 67.06 113 ASP A O 1
ATOM 884 N N . PRO A 1 114 ? 22.990 9.377 -3.023 1.00 65.31 114 PRO A N 1
ATOM 885 C CA . PRO A 1 114 ? 22.055 9.500 -4.138 1.00 65.31 114 PRO A CA 1
ATOM 886 C C . PRO A 1 114 ? 20.835 8.612 -3.886 1.00 65.31 114 PRO A C 1
ATOM 888 O O . PRO A 1 114 ? 20.985 7.568 -3.246 1.00 65.31 114 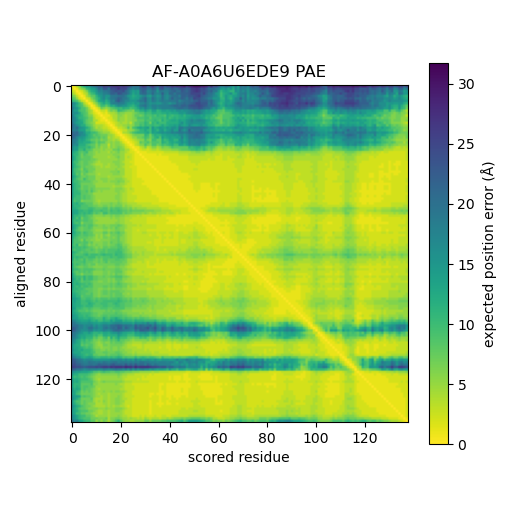PRO A O 1
ATOM 891 N N . PRO A 1 115 ? 19.640 9.031 -4.334 1.00 62.88 115 PRO A N 1
ATOM 892 C CA . PRO A 1 115 ? 18.405 8.310 -4.073 1.00 62.88 115 PRO A CA 1
ATOM 893 C C . PRO A 1 115 ? 18.571 6.811 -4.276 1.00 62.88 115 PRO A C 1
ATOM 895 O O . PRO A 1 115 ? 19.057 6.351 -5.314 1.00 62.88 115 PRO A O 1
ATOM 898 N N . GLY A 1 116 ? 18.181 6.071 -3.241 1.00 62.41 116 GLY A N 1
ATOM 899 C CA . GLY A 1 116 ? 18.154 4.625 -3.222 1.00 62.41 116 GLY A CA 1
ATOM 900 C C . GLY A 1 116 ? 17.322 4.128 -4.389 1.00 62.41 116 GLY A C 1
ATOM 901 O O . GLY A 1 116 ? 16.289 4.685 -4.737 1.00 62.41 116 GLY A O 1
ATOM 902 N N . VAL A 1 117 ? 17.815 3.096 -5.050 1.00 77.81 117 VAL A N 1
ATOM 903 C CA . VAL A 1 117 ? 17.175 2.467 -6.197 1.00 77.81 117 VAL A CA 1
ATOM 904 C C . VAL A 1 117 ? 15.845 1.826 -5.756 1.00 77.81 117 VAL A C 1
ATOM 906 O O . VAL A 1 117 ? 15.829 0.683 -5.291 1.00 77.81 117 VAL A O 1
ATOM 909 N N . LEU A 1 118 ? 14.744 2.581 -5.874 1.00 90.62 118 LEU A N 1
ATOM 910 C CA . LEU A 1 118 ? 13.429 2.238 -5.321 1.00 90.62 118 LEU A CA 1
ATOM 911 C C . LEU A 1 118 ? 12.788 1.066 -6.064 1.00 90.62 118 LEU A C 1
ATOM 913 O O . LEU A 1 118 ? 13.048 0.829 -7.251 1.00 90.62 118 LEU A O 1
ATOM 917 N N . ASN A 1 119 ? 11.952 0.323 -5.344 1.00 94.25 119 ASN A N 1
ATOM 918 C CA . ASN A 1 119 ? 11.159 -0.779 -5.871 1.00 94.25 119 ASN A CA 1
ATOM 919 C C . ASN A 1 119 ? 9.895 -1.016 -5.032 1.00 94.25 119 ASN A C 1
ATOM 921 O O . ASN A 1 119 ? 9.588 -0.266 -4.112 1.00 94.25 119 ASN A O 1
ATOM 925 N N . GLU A 1 120 ? 9.190 -2.101 -5.326 1.00 96.06 120 GLU A N 1
ATOM 926 C CA . GL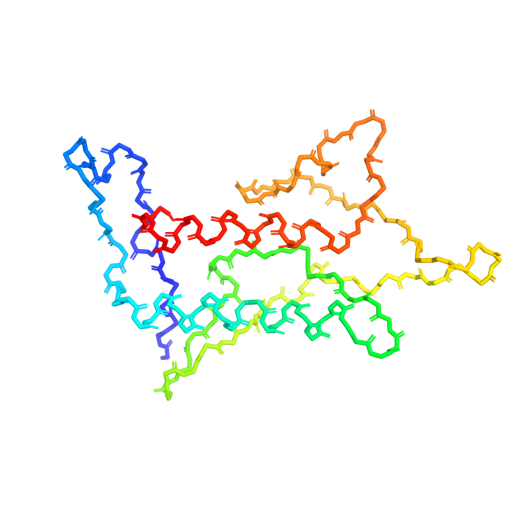U A 1 120 ? 7.927 -2.479 -4.699 1.00 96.06 120 GLU A CA 1
ATOM 927 C C . GLU A 1 120 ? 8.014 -2.717 -3.182 1.00 96.06 120 GLU A C 1
ATOM 929 O O . GLU A 1 120 ? 7.004 -2.722 -2.485 1.00 96.06 120 GLU A O 1
ATOM 934 N N . LYS A 1 121 ? 9.223 -2.876 -2.624 1.00 95.75 121 LYS A N 1
ATOM 935 C CA . LYS A 1 121 ? 9.409 -3.082 -1.179 1.00 95.75 121 LYS A CA 1
ATOM 936 C C . LYS A 1 121 ? 9.077 -1.855 -0.335 1.00 95.75 121 LYS A C 1
ATOM 938 O O . LYS A 1 121 ? 8.777 -2.024 0.845 1.00 95.75 121 LYS A O 1
ATOM 943 N N . MET A 1 122 ? 9.020 -0.667 -0.930 1.00 93.19 122 MET A N 1
ATOM 944 C CA . MET A 1 122 ? 8.559 0.524 -0.218 1.00 93.19 122 MET A CA 1
ATOM 945 C C . MET A 1 122 ? 7.086 0.424 0.179 1.00 93.19 122 MET A C 1
ATOM 947 O O . MET A 1 122 ? 6.736 0.784 1.300 1.00 93.19 122 MET A O 1
ATOM 951 N N . ASP A 1 123 ? 6.239 -0.149 -0.685 1.00 96.12 123 ASP A N 1
ATOM 952 C CA . ASP A 1 123 ? 4.833 -0.408 -0.352 1.00 96.12 123 ASP A CA 1
ATOM 953 C C . ASP A 1 123 ? 4.722 -1.370 0.841 1.00 96.12 123 ASP A C 1
ATOM 955 O O . ASP A 1 123 ? 3.835 -1.222 1.677 1.00 96.12 123 ASP A O 1
ATOM 959 N N . ILE A 1 124 ? 5.643 -2.337 0.960 1.00 97.50 124 ILE A N 1
ATOM 960 C CA . ILE A 1 124 ? 5.677 -3.289 2.081 1.00 97.50 124 ILE A CA 1
ATOM 961 C C . ILE A 1 124 ? 6.047 -2.586 3.389 1.00 97.50 124 ILE A C 1
ATOM 963 O O . ILE A 1 124 ? 5.436 -2.854 4.425 1.00 97.50 124 ILE A O 1
ATOM 967 N N . PHE A 1 125 ? 7.021 -1.674 3.353 1.00 95.38 125 PHE A N 1
ATOM 968 C CA . PHE A 1 125 ? 7.369 -0.868 4.521 1.00 95.38 125 PHE A CA 1
ATOM 969 C C . PHE A 1 125 ? 6.195 0.024 4.948 1.00 95.38 125 PHE A C 1
ATOM 971 O O . PHE A 1 125 ? 5.810 0.030 6.119 1.00 95.38 125 PHE A O 1
ATOM 978 N N . ALA A 1 126 ? 5.582 0.721 3.989 1.00 94.69 126 ALA A N 1
ATOM 979 C CA . ALA A 1 126 ? 4.428 1.576 4.229 1.00 94.69 126 ALA A CA 1
ATOM 980 C C . ALA A 1 126 ? 3.221 0.789 4.767 1.00 94.69 126 ALA A C 1
ATOM 982 O O . ALA A 1 126 ? 2.602 1.209 5.743 1.00 94.69 126 ALA A O 1
ATOM 983 N N . MET A 1 127 ? 2.954 -0.409 4.235 1.00 95.94 127 M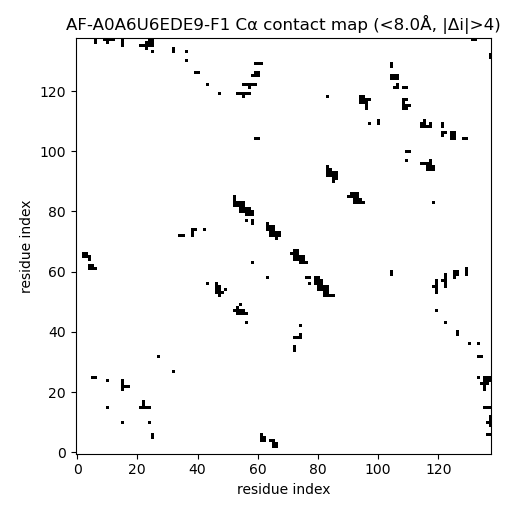ET A N 1
ATOM 984 C CA . MET A 1 127 ? 1.943 -1.331 4.765 1.00 95.94 127 MET A CA 1
ATOM 985 C C . MET A 1 127 ? 2.227 -1.725 6.222 1.00 95.94 127 MET A C 1
ATOM 987 O O . MET A 1 127 ? 1.302 -1.805 7.026 1.00 95.94 127 MET A O 1
ATOM 991 N N . GLY A 1 128 ? 3.493 -1.930 6.598 1.00 95.31 128 GLY A N 1
ATOM 992 C CA . GLY A 1 128 ? 3.874 -2.186 7.989 1.00 95.31 128 GLY A CA 1
ATOM 993 C C . GLY A 1 128 ? 3.504 -1.032 8.928 1.00 95.31 128 GLY A C 1
ATOM 994 O O . GLY A 1 128 ? 2.902 -1.260 9.980 1.00 95.31 128 GLY A O 1
ATOM 995 N N . ASN A 1 129 ? 3.791 0.210 8.527 1.00 91.81 129 ASN A N 1
ATOM 996 C CA . ASN A 1 129 ? 3.374 1.401 9.279 1.00 91.81 129 ASN A CA 1
ATOM 997 C C . ASN A 1 129 ? 1.849 1.551 9.321 1.00 91.81 129 ASN A C 1
ATOM 999 O O . ASN A 1 129 ? 1.287 1.903 10.356 1.00 91.81 129 ASN A O 1
ATOM 1003 N N . MET A 1 130 ? 1.171 1.221 8.222 1.00 90.62 130 MET A N 1
ATOM 1004 C CA . MET A 1 130 ? -0.286 1.193 8.163 1.00 90.62 130 MET A CA 1
ATOM 1005 C C . MET A 1 130 ? -0.858 0.200 9.185 1.00 90.62 130 MET A C 1
ATOM 1007 O O . MET A 1 130 ? -1.758 0.545 9.948 1.00 90.62 130 MET A O 1
ATOM 1011 N N . PHE A 1 131 ? -0.316 -1.020 9.258 1.00 91.50 131 PHE A N 1
ATOM 1012 C CA . PHE A 1 131 ? -0.739 -2.032 10.233 1.00 91.50 131 PHE A CA 1
ATOM 1013 C C . PHE A 1 131 ? -0.517 -1.575 11.669 1.00 91.50 131 PHE A C 1
ATOM 1015 O O . PHE A 1 131 ? -1.370 -1.817 12.522 1.00 91.50 131 PHE A O 1
ATOM 1022 N N . TYR A 1 132 ? 0.591 -0.882 11.933 1.00 87.88 132 TYR A N 1
ATOM 1023 C CA . TYR A 1 132 ? 0.811 -0.252 13.227 1.00 87.88 132 TYR A CA 1
ATOM 1024 C C . TYR A 1 132 ? -0.331 0.721 13.569 1.00 87.88 132 TYR A C 1
ATOM 1026 O O . TYR A 1 132 ? -0.944 0.554 14.622 1.00 87.88 132 TYR A O 1
ATOM 1034 N N . GLY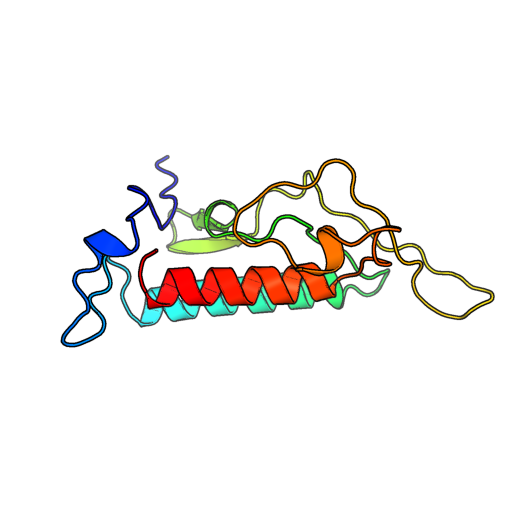 A 1 133 ? -0.708 1.628 12.659 1.00 84.31 133 GLY A N 1
ATOM 1035 C CA . GLY A 1 133 ? -1.846 2.545 12.850 1.00 84.31 133 GLY A CA 1
ATOM 1036 C C . GLY A 1 133 ? -3.190 1.832 13.066 1.00 84.31 133 GLY A C 1
ATOM 1037 O O . GLY A 1 133 ? -3.969 2.197 13.945 1.00 84.31 133 GLY A O 1
ATOM 1038 N N . ILE A 1 134 ? -3.452 0.727 12.358 1.00 86.88 134 ILE A N 1
ATOM 1039 C CA . ILE A 1 134 ? -4.657 -0.102 12.575 1.00 86.88 134 ILE A CA 1
ATOM 1040 C C . ILE A 1 134 ? -4.691 -0.678 13.998 1.00 86.88 134 ILE A C 1
ATOM 1042 O O . ILE A 1 134 ? -5.749 -0.714 14.643 1.00 86.88 134 ILE A O 1
ATOM 1046 N N . LEU A 1 135 ? -3.548 -1.166 14.484 1.00 85.88 135 LEU A N 1
ATOM 1047 C CA . LEU A 1 135 ? -3.436 -1.845 15.772 1.00 85.88 135 LEU A CA 1
ATOM 1048 C C . LEU A 1 135 ? -3.464 -0.874 16.953 1.00 85.88 135 LEU A C 1
ATOM 1050 O O . LEU A 1 135 ? -4.105 -1.185 17.960 1.00 85.88 135 LEU A O 1
ATOM 1054 N N . THR A 1 136 ? -2.836 0.293 16.829 1.00 79.38 136 THR A N 1
ATOM 1055 C CA . THR A 1 136 ? -2.745 1.294 17.905 1.00 79.38 136 THR A CA 1
ATOM 1056 C C . THR A 1 136 ? -3.869 2.321 17.859 1.00 79.38 136 THR A C 1
ATOM 1058 O O . THR A 1 136 ? -4.316 2.786 18.900 1.00 79.38 136 THR A O 1
ATOM 1061 N N . GLY A 1 137 ? -4.403 2.615 16.674 1.00 75.69 137 GLY A N 1
ATOM 1062 C CA . GLY A 1 137 ? -5.358 3.701 16.466 1.00 75.69 137 GLY A CA 1
ATOM 1063 C C . GLY A 1 137 ? -4.714 5.073 16.243 1.00 75.69 137 GLY A C 1
ATOM 1064 O O . GLY A 1 137 ? -5.402 6.070 16.449 1.00 75.69 137 GLY A O 1
ATOM 1065 N N . LEU A 1 138 ? -3.434 5.107 15.843 1.00 69.50 138 LEU A N 1
ATOM 1066 C CA . LEU A 1 138 ? -2.695 6.305 15.411 1.00 69.50 138 LEU A CA 1
ATOM 1067 C C . LEU A 1 138 ? -2.865 6.622 13.923 1.00 69.50 138 LEU A C 1
ATOM 1069 O O . LEU A 1 138 ? -2.991 5.662 13.129 1.00 69.50 138 LEU A O 1
#

=== Feature glossary ===
Each block in this record encodes a different view of the same protein. In brief:

Predicted aligned error. PAE(i, j) answers: if I align the predicted and true structures on residue i, how far off (in Å) do I expect residue j to be? A block-diagonal PAE matrix with low values on the blocks and high values off-diagonal is the signature of a multi-domain protein with confidently predicted domains but uncertain inter-domain orientation.

Contact-map, Ramachandran, and PAE plots. Plot images: a contact map (which residues are close in 3D, as an N×N binary image), a Ramachandran scatter (backbone torsion angles, revealing secondary-structure composition at a glance), and — for AlphaFold structures 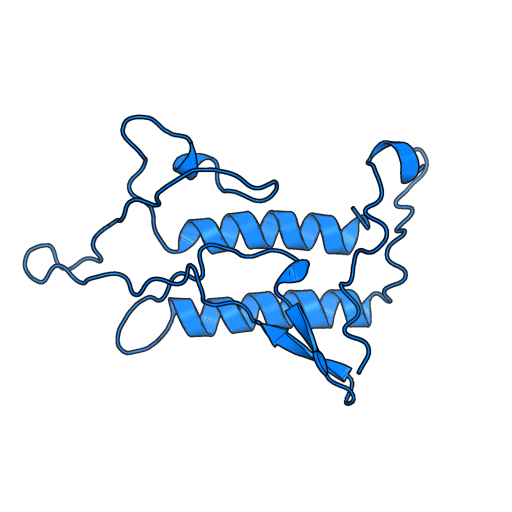— a PAE heatmap (pairwise prediction confidence).

Backbone torsions (φ/ψ). φ (phi) and ψ (psi) are the two rotatable backbone dihedrals per residue: φ is the C(i-1)–N–Cα–C torsion, ψ is the N–Cα–C–N(i+1) torsion, both in degrees on (−180°, 180°]. α-helical residues cluster near (−60°, −45°); β-strand residues near (−120°, +130°). A Ramachandran plot is simply a scatter of (φ, ψ) for every residue.

Foldseek 3Di. A 3Di character summarizes, for each residue, the relative orientation of the Cα frame of its nearest spatial neighbor. Because it encodes fold topology rather than chemistry, 3Di alignments detect remote structural similarity that sequence alignment misses.

Radius of gyration, Cα contacts, bounding box. Three whole-structure scalars: the radius of gyration (RMS distance of Cα from centroid, in Å), the count of Cα–Cα contacts (pairs closer than 8 Å and separated by more than four residues in sequence — i.e. tertiary, not local, contacts), and the bounding-box dimensions. Together they distinguish compact globular folds from extended fibres or disordered chains.

Sequence. Sequence gives the chain of amino acids in standard one-letter code (A=alanine, C=cysteine, …, Y=tyrosine), read N→C. It is the only feature that is directly encoded by the gene; all structural features are derived from the folded form of this sequence.

mmCIF coordinates. Atomic coordinates in PDBx/mmCIF format — the same representation the Protein Data Bank distributes. Each line of the _atom_site loop places one backbone atom in Cartesian space (units: ångströms, origin: arbitrary).

Secondary structure (3-state, P-SEA). Three-state secondary structure (P-SEA) collapses the eight DSSP classes into helix (a), strand (b), and coil (c). P-SEA assigns these from Cα geometry alone — distances and angles — without requiring backbone oxygens, so it works on any Cα trace.

InterPro / GO / CATH / organism. Functional annotations link the protein to curated databases. InterPro entries identify conserved domains and families by matching the sequence against member-database signatures (Pfam, PROSITE, CDD, …). Gene Ontology (GO) terms describe molecular function, biological process, and cellular component in a controlled vocabulary. CATH places the structure in a hierarchical fold classification (Class/Architecture/Topology/Homologous-superfamily). The organism is the source species.

B-factor. B-factor (Debye–Waller factor) reflects atomic displacement in the crystal lattice. It is an experimental observable (units Å²), not a prediction; low values mean the atom is pinned down, high values mean it moves or is heterogeneous across the crystal.

Rendered structure images. Structure images are PyMOL renders from six orthogonal camera directions. Cartoon representation draws helices as coils and strands as arrows; sticks shows the backbone as bonds; surface shows the solvent-excluded envelope. Rainbow coloring maps sequence position to hue (blue→red, N→C); chain coloring assigns a distinct color per polypeptide.

Solvent-accessible surface area. Solvent-accessible surface area (SASA) is the area in Å² traced out by the centre of a 1.4 Å probe sphere (a water molecule) rolled over the protein's van der Waals surface (Shrake–Rupley / Lee–Richards construction). Buried residues have near-zero SASA; fully exposed residues can exceed 200 Å². The total SASA scales roughly with the number of surface residues.

Secondary structure (8-state, DSSP). The SS8 string is DSSP's per-residue secondary-structure call. α-helix (H) means an i→i+4 H-bond ladder; β-strand (E) means the residue participates in a β-sheet; 3₁₀ (G) and π (I) are tighter and wider helices; T/S are turns/bends; '-' is loop.

pLDDT. For AlphaFold models, the B-factor field carries pLDDT — the model's own estimate of local accuracy on a 0–100 scale. Regions with pLDDT<50 should be treated as essentially unmodeled; they often correspond to intrinsically disordered segments.

Nearest PDB structures. Nearest PDB neighbors are the top structural matches found by Foldseek when searching this structure against the entire Protein Data Bank. Each hit reports a TM-score (0 to 1; >0.5 almost always implies the same fold) and an E-value. These are *structural* homologs — they may share no detectable sequence similarity.